Protein AF-A0A967YDY3-F1 (afdb_monomer)

pLDDT: mean 76.05, std 18.24, range [41.62, 96.94]

Foldseek 3Di:
DDPPPVQPQWDWDQDPPHRDIDIDGDPRPDDDDPVPVVCVPPPPPDPPVPPPPAQAEDEQEQDDDPDPDPVCNVVSVVVQQVVQVVQVPDPSYHYHGHVNRVVD

Radius of gyration: 19.01 Å; Cα contacts (8 Å, |Δi|>4): 90; chains: 1; bounding box: 50×38×39 Å

Secondary structure (DSSP, 8-state):
---TTTT-SEEEE--TT----EEEE----S--SSTTTTTTTT--S------TTSPPEEE-PPP---SS-THHHHHHHHHHHHHHHHHHTSTT-EEE-HHHHTT-

Nearest PDB structures (foldseek):
  9iuz-assembly1_C  TM=3.314E-01  e=9.073E+00  Arabidopsis thaliana

Solvent-accessible surface area (backbone atoms only — not comparable to full-atom values): 6847 Å² total; per-residue (Å²): 142,83,74,80,67,77,79,42,59,60,44,79,44,71,51,87,99,42,95,63,72,44,80,41,80,43,86,72,92,70,78,95,81,70,58,76,79,62,40,73,81,77,65,78,78,69,86,63,77,68,60,88,86,57,68,52,72,47,73,41,60,72,65,77,69,90,60,97,50,74,78,46,47,61,52,39,51,49,49,35,50,53,50,38,54,60,51,53,68,41,84,75,45,44,67,45,45,23,75,76,44,71,81,113

Structure (mmCIF, N/CA/C/O backbone):
data_AF-A0A967YDY3-F1
#
_entry.id   AF-A0A967YDY3-F1
#
loop_
_atom_site.group_PDB
_atom_site.id
_atom_site.type_symbol
_atom_site.label_atom_id
_atom_site.label_alt_id
_atom_site.label_comp_id
_atom_site.label_asym_id
_atom_site.label_entity_id
_atom_site.label_seq_id
_atom_site.pdbx_PDB_ins_code
_atom_site.Cartn_x
_atom_site.Cartn_y
_atom_site.Cartn_z
_atom_site.occupancy
_atom_site.B_iso_or_equiv
_atom_site.auth_seq_id
_atom_site.auth_comp_id
_atom_site.auth_asym_id
_atom_site.auth_atom_id
_atom_site.pdbx_PDB_model_num
ATOM 1 N N . HIS A 1 1 ? -20.100 12.268 -22.065 1.00 41.81 1 HIS A N 1
ATOM 2 C CA . HIS A 1 1 ? -21.177 11.288 -21.813 1.00 41.81 1 HIS A CA 1
ATOM 3 C C . HIS A 1 1 ? -20.570 10.008 -21.251 1.00 41.81 1 HIS A C 1
ATOM 5 O O . HIS A 1 1 ? -19.809 9.368 -21.960 1.00 41.81 1 HIS A O 1
ATOM 11 N N . GLY A 1 2 ? -20.843 9.658 -19.990 1.00 50.16 2 GLY A N 1
ATOM 12 C CA . GLY A 1 2 ? -20.369 8.415 -19.368 1.00 50.16 2 GLY A CA 1
ATOM 13 C C . GLY A 1 2 ? -21.533 7.706 -18.688 1.00 50.16 2 GLY A C 1
ATOM 14 O O . GLY A 1 2 ? -21.950 8.109 -17.611 1.00 50.16 2 GLY A O 1
ATOM 15 N N . THR A 1 3 ? -22.111 6.708 -19.352 1.00 56.03 3 THR A N 1
ATOM 16 C CA . THR A 1 3 ? -23.214 5.882 -18.826 1.00 56.03 3 THR A CA 1
ATOM 17 C C . THR A 1 3 ? -22.730 4.556 -18.233 1.00 56.03 3 THR A C 1
ATOM 19 O O . THR A 1 3 ? -23.536 3.811 -17.677 1.00 56.03 3 THR A O 1
ATOM 22 N N . LYS A 1 4 ? -21.425 4.258 -18.330 1.00 66.38 4 LYS A N 1
ATOM 23 C CA . LYS A 1 4 ? -20.810 3.081 -17.702 1.00 66.38 4 LYS A CA 1
ATOM 24 C C . LYS A 1 4 ? -20.913 3.212 -16.180 1.00 66.38 4 LYS A C 1
ATOM 26 O O . LYS A 1 4 ? -20.640 4.280 -15.643 1.00 66.38 4 LYS A O 1
ATOM 31 N N . GLY A 1 5 ? -21.353 2.150 -15.516 1.00 71.81 5 GLY A N 1
ATOM 32 C CA . GLY A 1 5 ? -21.524 2.112 -14.064 1.00 71.81 5 GLY A CA 1
ATOM 33 C C . GLY A 1 5 ? -22.882 2.580 -13.533 1.00 71.81 5 GLY A C 1
ATOM 34 O O . GLY A 1 5 ? -23.135 2.487 -12.338 1.00 71.81 5 GLY A O 1
ATOM 35 N N . ARG A 1 6 ? -23.801 3.057 -14.392 1.00 76.88 6 ARG A N 1
ATOM 36 C CA . ARG A 1 6 ? -25.121 3.560 -13.951 1.00 76.88 6 ARG A CA 1
ATOM 37 C C . ARG A 1 6 ? -25.971 2.506 -13.226 1.00 76.88 6 ARG A C 1
ATOM 39 O O . ARG A 1 6 ? -26.783 2.873 -12.379 1.00 76.88 6 ARG A O 1
ATOM 46 N N . ASN A 1 7 ? -25.802 1.238 -13.591 1.00 79.19 7 ASN A N 1
ATOM 47 C CA . ASN A 1 7 ? -26.545 0.108 -13.034 1.00 79.19 7 ASN A CA 1
ATOM 48 C C . ASN A 1 7 ? -25.651 -0.814 -12.194 1.00 79.19 7 ASN A C 1
ATOM 50 O O . ASN A 1 7 ? -26.065 -1.932 -11.886 1.00 79.19 7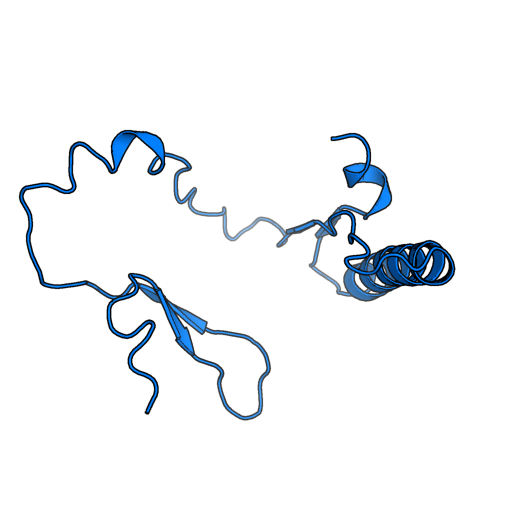 ASN A O 1
ATOM 54 N N . ASP A 1 8 ? -24.432 -0.379 -11.861 1.00 82.25 8 ASP A N 1
ATOM 55 C CA . ASP A 1 8 ? -23.559 -1.181 -11.017 1.00 82.25 8 ASP A CA 1
ATOM 56 C C . ASP A 1 8 ? -24.195 -1.303 -9.627 1.00 82.25 8 ASP A C 1
ATOM 58 O O . ASP A 1 8 ? -24.769 -0.341 -9.114 1.00 82.25 8 ASP A O 1
ATOM 62 N N . PRO A 1 9 ? -24.095 -2.472 -8.978 1.00 81.75 9 PRO A N 1
ATOM 63 C CA . PRO A 1 9 ? -24.717 -2.702 -7.676 1.00 81.75 9 PRO A CA 1
ATOM 64 C C . PRO A 1 9 ? -24.088 -1.863 -6.550 1.00 81.75 9 PRO A C 1
ATOM 66 O O . PRO A 1 9 ? -24.585 -1.878 -5.422 1.00 81.75 9 PRO A O 1
ATOM 69 N N . ILE A 1 10 ? -22.994 -1.149 -6.830 1.00 83.00 10 ILE A N 1
ATOM 70 C CA . ILE A 1 10 ? -22.247 -0.318 -5.890 1.00 83.00 10 ILE A CA 1
ATOM 71 C C . ILE A 1 10 ? -22.037 1.069 -6.498 1.00 83.00 10 ILE A C 1
ATOM 73 O O . ILE A 1 10 ? -21.445 1.214 -7.564 1.00 83.00 10 ILE A O 1
ATOM 77 N N . ARG A 1 11 ? -22.463 2.101 -5.768 1.00 85.69 11 ARG A N 1
ATOM 78 C CA . ARG A 1 11 ? -22.238 3.509 -6.087 1.00 85.69 11 ARG A CA 1
ATOM 79 C C . ARG A 1 11 ? -21.141 4.074 -5.193 1.00 85.69 11 ARG A C 1
ATOM 81 O O . ARG A 1 11 ? -21.247 4.008 -3.970 1.00 85.69 11 ARG A O 1
ATOM 88 N N . ILE A 1 12 ? -20.118 4.650 -5.816 1.00 87.44 12 ILE A N 1
ATOM 89 C CA . ILE A 1 12 ? -18.987 5.286 -5.136 1.00 87.44 12 ILE A CA 1
ATOM 90 C C . ILE A 1 12 ? -19.174 6.803 -5.209 1.00 87.44 12 ILE A C 1
ATOM 92 O O . ILE A 1 12 ? -19.278 7.371 -6.296 1.00 87.44 12 ILE A O 1
ATOM 96 N N . GLU A 1 13 ? -19.237 7.465 -4.059 1.00 85.56 13 GLU A N 1
ATOM 97 C CA . GLU A 1 13 ? -19.309 8.922 -3.942 1.00 85.56 13 GLU A CA 1
ATOM 98 C C . GLU A 1 13 ? -18.014 9.449 -3.315 1.00 85.56 13 GLU A C 1
ATOM 100 O O . GLU A 1 13 ? -17.570 8.941 -2.290 1.00 85.56 13 GLU A O 1
ATOM 105 N N . ILE A 1 14 ? -17.412 10.475 -3.921 1.00 87.00 14 ILE A N 1
ATOM 106 C CA . ILE A 1 14 ? -16.211 11.144 -3.402 1.00 87.00 14 ILE A CA 1
ATOM 107 C C . ILE A 1 14 ? -16.632 12.540 -2.913 1.00 87.00 14 ILE A C 1
ATOM 109 O O . ILE A 1 14 ? -16.909 13.410 -3.748 1.00 87.00 14 ILE A O 1
ATOM 113 N N . PRO A 1 15 ? -16.751 12.773 -1.591 1.00 81.81 15 PRO A N 1
ATOM 114 C CA . PRO A 1 15 ? -17.109 14.078 -1.048 1.00 81.81 15 PRO A CA 1
ATOM 115 C C . PRO A 1 15 ? -16.043 15.128 -1.376 1.00 81.81 15 PRO A C 1
ATOM 117 O O . PRO A 1 15 ? -14.844 14.891 -1.264 1.00 81.81 15 PRO A O 1
ATOM 120 N N . LYS A 1 16 ? -16.460 16.332 -1.766 1.00 74.00 16 LYS A N 1
ATOM 121 C CA . LYS A 1 16 ? -15.502 17.414 -2.030 1.00 74.00 16 LYS A CA 1
ATOM 122 C C . LYS A 1 16 ? -14.791 17.807 -0.732 1.00 74.00 16 LYS A C 1
ATOM 124 O O . LYS A 1 16 ? -15.440 17.980 0.292 1.00 74.00 16 LYS A O 1
ATOM 129 N N . GLY A 1 17 ? -13.469 17.962 -0.789 1.00 76.31 17 GLY A N 1
ATOM 130 C CA . GLY A 1 17 ? -12.643 18.294 0.378 1.00 76.31 17 GLY A CA 1
ATOM 131 C C . GLY A 1 17 ? -12.256 17.095 1.253 1.00 76.31 17 GLY A C 1
ATOM 132 O O . GLY A 1 17 ? -11.536 17.273 2.230 1.00 76.31 17 GLY A O 1
ATOM 133 N N . THR A 1 18 ? -12.681 15.873 0.914 1.00 67.19 18 THR A N 1
ATOM 134 C CA . THR A 1 18 ? -12.273 14.647 1.614 1.00 67.19 18 THR A CA 1
ATOM 135 C C . THR A 1 18 ? -12.034 13.531 0.600 1.00 67.19 18 THR A C 1
ATOM 137 O O . THR A 1 18 ? -12.925 13.171 -0.156 1.00 67.19 18 THR A O 1
ATOM 140 N N . TYR A 1 19 ? -10.843 12.934 0.588 1.00 78.44 19 TYR A N 1
ATOM 141 C CA . TYR A 1 19 ? -10.513 11.832 -0.331 1.00 78.44 19 TYR A CA 1
ATOM 142 C C . TYR A 1 19 ? -10.982 10.453 0.164 1.00 78.44 19 TYR A C 1
ATOM 144 O O . TYR A 1 19 ? -10.510 9.428 -0.315 1.00 78.44 19 TYR A O 1
ATOM 152 N N . ILE A 1 20 ? -11.906 10.408 1.125 1.00 85.06 20 ILE A N 1
ATOM 153 C CA . ILE A 1 20 ? -12.448 9.158 1.664 1.00 85.06 20 ILE A CA 1
ATOM 154 C C . ILE A 1 20 ? -13.694 8.786 0.842 1.00 85.06 20 ILE A C 1
ATOM 156 O O . ILE A 1 20 ? -14.699 9.497 0.929 1.00 85.06 20 ILE A O 1
ATOM 160 N N . PRO A 1 21 ? -13.659 7.710 0.035 1.00 80.88 21 PRO A N 1
ATOM 161 C CA . PRO A 1 21 ? -14.800 7.295 -0.774 1.00 80.88 21 PRO A CA 1
ATOM 162 C C . PRO A 1 21 ? -15.922 6.703 0.090 1.00 80.88 21 PRO A C 1
ATOM 164 O O . PRO A 1 21 ? -15.681 5.924 1.012 1.00 80.88 21 PRO A O 1
ATOM 167 N N . VAL A 1 22 ? -17.167 7.038 -0.248 1.00 87.81 22 VAL A N 1
ATOM 168 C CA . VAL A 1 22 ? -18.381 6.498 0.375 1.00 87.81 22 VAL A CA 1
ATOM 169 C C . VAL A 1 22 ? -19.025 5.497 -0.580 1.00 87.81 22 VAL A C 1
ATOM 171 O O . VAL A 1 22 ? -19.357 5.840 -1.714 1.00 87.81 22 VAL A O 1
ATOM 174 N N . PHE A 1 23 ? -19.232 4.266 -0.114 1.00 88.75 23 PHE A N 1
ATOM 175 C CA . PHE A 1 23 ? -19.819 3.183 -0.905 1.00 88.75 23 PHE A CA 1
ATOM 176 C C . PHE A 1 23 ? -21.278 2.952 -0.503 1.00 88.75 23 PHE A C 1
ATOM 178 O O . PHE A 1 23 ? -21.576 2.710 0.666 1.00 88.75 23 PHE A O 1
ATOM 185 N N . LYS A 1 24 ? -22.194 3.003 -1.473 1.00 86.00 24 LYS A N 1
ATOM 186 C CA . LYS A 1 24 ? -23.627 2.732 -1.285 1.00 86.00 24 LYS A CA 1
ATOM 187 C C . LYS A 1 24 ? -24.055 1.561 -2.165 1.00 86.00 24 LYS A C 1
ATOM 189 O O . LYS A 1 24 ? -23.722 1.533 -3.345 1.00 86.00 24 LYS A O 1
ATOM 194 N N . LYS A 1 25 ? -24.818 0.611 -1.618 1.00 84.06 25 LYS A N 1
ATOM 195 C CA . LYS A 1 25 ? -25.450 -0.453 -2.412 1.00 84.06 25 LYS A CA 1
ATOM 196 C C . LYS A 1 25 ? -26.597 0.150 -3.226 1.00 84.06 25 LYS A C 1
ATOM 198 O O . LYS A 1 25 ? -27.453 0.827 -2.663 1.00 84.06 25 LYS A O 1
ATOM 203 N N . GLN A 1 26 ? -26.602 -0.075 -4.533 1.00 76.75 26 GLN A N 1
ATOM 204 C CA . GLN A 1 26 ? -27.665 0.356 -5.431 1.00 76.75 26 GLN A CA 1
ATOM 205 C C . GLN A 1 26 ? -28.643 -0.813 -5.601 1.00 76.75 26 GLN A C 1
ATOM 207 O O . GLN A 1 26 ? -28.279 -1.860 -6.131 1.00 76.75 26 GLN A O 1
ATOM 212 N N . GLU A 1 27 ? -29.872 -0.676 -5.098 1.00 64.12 27 GLU A N 1
ATOM 213 C CA . GLU A 1 27 ? -30.934 -1.651 -5.365 1.00 64.12 27 GLU A CA 1
ATOM 214 C C . GLU A 1 27 ? -31.359 -1.527 -6.830 1.00 64.12 27 GLU A C 1
ATOM 216 O O . GLU A 1 27 ? -32.131 -0.650 -7.219 1.00 64.12 27 GLU A O 1
ATOM 221 N N . THR A 1 28 ? -30.789 -2.387 -7.672 1.00 57.53 28 THR A N 1
ATOM 222 C CA . THR A 1 28 ? -31.154 -2.490 -9.082 1.00 57.53 28 THR A CA 1
ATOM 223 C C . THR A 1 28 ? -32.537 -3.128 -9.186 1.00 57.53 28 THR A C 1
ATOM 225 O O . THR A 1 28 ? -32.686 -4.345 -9.121 1.00 57.53 28 THR A O 1
ATOM 228 N N . ALA A 1 29 ? -33.567 -2.297 -9.342 1.00 54.31 29 ALA A N 1
ATOM 229 C CA . ALA A 1 29 ? -34.933 -2.727 -9.616 1.00 54.31 29 ALA A CA 1
ATOM 230 C C . ALA A 1 29 ? -35.070 -3.222 -11.071 1.00 54.31 29 ALA A C 1
ATOM 232 O O . ALA A 1 29 ? -35.696 -2.562 -11.894 1.00 54.31 29 ALA A O 1
ATOM 233 N N . ALA A 1 30 ? -34.452 -4.353 -11.422 1.00 50.78 30 ALA A N 1
ATOM 234 C CA . ALA A 1 30 ? -34.756 -5.053 -12.670 1.00 50.78 30 ALA A CA 1
ATOM 235 C C . ALA A 1 30 ? -34.384 -6.544 -12.616 1.00 50.78 30 ALA A C 1
ATOM 237 O O . ALA A 1 30 ? -33.246 -6.904 -12.332 1.00 50.78 30 ALA A O 1
ATOM 238 N N . SER A 1 31 ? -35.380 -7.367 -12.964 1.00 48.19 31 SER A N 1
ATOM 239 C CA . SER A 1 31 ? -35.350 -8.797 -13.317 1.00 48.19 31 SER A CA 1
ATOM 240 C C . SER A 1 31 ? -34.920 -9.791 -12.232 1.00 48.19 31 SER A C 1
ATOM 242 O O . SER A 1 31 ? -33.777 -10.236 -12.165 1.00 48.19 31 SER A O 1
ATOM 244 N N . GLY A 1 32 ? -35.896 -10.200 -11.421 1.00 51.25 32 GLY A N 1
ATOM 245 C CA . GLY A 1 32 ? -35.750 -11.169 -10.339 1.00 51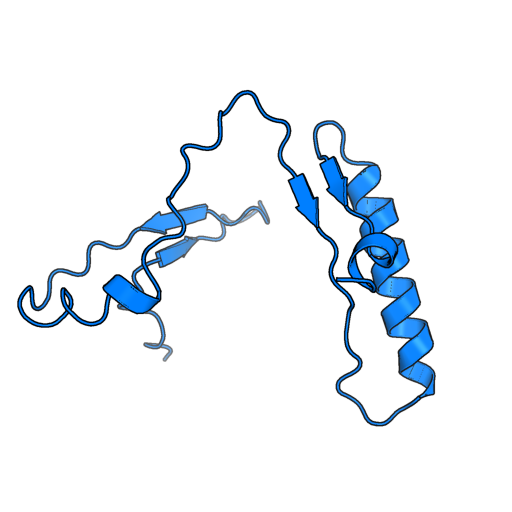.25 32 GLY A CA 1
ATOM 246 C C . GLY A 1 32 ? -36.056 -12.625 -10.697 1.00 51.25 32 GLY A C 1
ATOM 247 O O . GLY A 1 32 ? -36.812 -13.231 -9.953 1.00 51.25 32 GLY A O 1
ATOM 248 N N . LEU A 1 33 ? -35.514 -13.209 -11.775 1.00 50.91 33 LEU A N 1
ATOM 249 C CA . LEU A 1 33 ? -35.760 -14.644 -12.049 1.00 50.91 33 LEU A CA 1
ATOM 250 C C . LEU A 1 33 ? -34.571 -15.465 -12.590 1.00 50.91 33 LEU A C 1
ATOM 252 O O . LEU A 1 33 ? -34.655 -16.686 -12.581 1.00 50.91 33 LEU A O 1
ATOM 256 N N . GLU A 1 34 ? -33.443 -14.863 -12.990 1.00 48.22 34 GLU A N 1
ATOM 257 C CA . GLU A 1 34 ? -32.313 -15.629 -13.572 1.00 48.22 34 GLU A CA 1
ATOM 258 C C . GLU A 1 34 ? -30.980 -15.502 -12.806 1.00 48.22 34 GLU A C 1
ATOM 260 O O . GLU A 1 34 ? -30.043 -16.264 -13.045 1.00 48.22 34 GLU A O 1
ATOM 265 N N . ALA A 1 35 ? -30.887 -14.598 -11.825 1.00 46.31 35 ALA A N 1
ATOM 266 C CA . ALA A 1 35 ? -29.653 -14.353 -11.068 1.00 46.31 35 ALA A CA 1
ATOM 267 C C . ALA A 1 35 ? -29.364 -15.394 -9.967 1.00 46.31 35 ALA A C 1
ATOM 269 O O . ALA A 1 35 ? -28.237 -15.475 -9.479 1.00 46.31 35 ALA A O 1
ATOM 270 N N . GLU A 1 36 ? -30.348 -16.208 -9.576 1.00 47.62 36 GLU A N 1
ATOM 271 C CA . GLU A 1 36 ? -30.211 -17.118 -8.430 1.00 47.62 36 GLU A CA 1
ATOM 272 C C . GLU A 1 36 ? -29.217 -18.264 -8.695 1.00 47.62 36 GLU A C 1
ATOM 274 O O . GLU A 1 36 ? -28.534 -18.721 -7.782 1.00 47.62 36 GLU A O 1
ATOM 279 N N . LYS A 1 37 ? -29.059 -18.685 -9.958 1.00 43.50 37 LYS A N 1
ATOM 280 C CA . LYS A 1 37 ? -28.202 -19.828 -10.325 1.00 43.50 37 LYS A CA 1
ATOM 281 C C . LYS A 1 37 ? -26.752 -19.450 -10.652 1.00 43.50 37 LYS A C 1
ATOM 283 O O . LYS A 1 37 ? -25.874 -20.304 -10.601 1.00 43.50 37 LYS A O 1
ATOM 288 N N . ALA A 1 38 ? -26.497 -18.182 -10.980 1.00 45.59 38 ALA A N 1
ATOM 289 C CA . ALA A 1 38 ? -25.152 -17.666 -11.254 1.00 45.59 38 ALA A CA 1
ATOM 290 C C . ALA A 1 38 ? -24.510 -17.010 -10.018 1.00 45.59 38 ALA A C 1
ATOM 292 O O . ALA A 1 38 ? -23.287 -16.962 -9.905 1.00 45.59 38 ALA A O 1
ATOM 293 N N . ALA A 1 39 ? -25.315 -16.548 -9.054 1.00 47.28 39 ALA A N 1
ATOM 294 C CA . ALA A 1 39 ? -24.817 -15.958 -7.814 1.00 47.28 39 ALA A CA 1
ATOM 295 C C . ALA A 1 39 ? -24.174 -16.981 -6.858 1.00 47.28 39 ALA A C 1
ATOM 297 O O . ALA A 1 39 ? -23.421 -16.587 -5.970 1.00 47.28 39 ALA A O 1
ATOM 298 N N . SER A 1 40 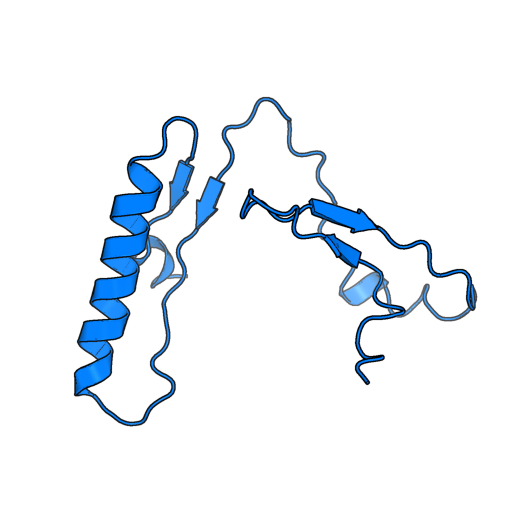? -24.399 -18.287 -7.038 1.00 51.56 40 SER A N 1
ATOM 299 C CA . SER A 1 40 ? -23.850 -19.317 -6.148 1.00 51.56 40 SER A CA 1
ATOM 300 C C . SER A 1 40 ? -22.378 -19.674 -6.403 1.00 51.56 40 SER A C 1
ATOM 302 O O . SER A 1 40 ? -21.811 -20.419 -5.609 1.00 51.56 40 SER A O 1
ATOM 304 N N . SER A 1 41 ? -21.732 -19.167 -7.464 1.00 50.91 41 SER A N 1
ATOM 305 C CA . SER A 1 41 ? -20.306 -19.449 -7.735 1.00 50.91 41 SER A CA 1
ATOM 306 C C . SER A 1 41 ? -19.346 -18.299 -7.406 1.00 50.91 41 SER A C 1
ATOM 308 O O . SER A 1 41 ? -18.144 -18.530 -7.319 1.00 50.91 41 SER A O 1
ATOM 310 N N . PHE A 1 42 ? -19.850 -17.088 -7.143 1.00 47.00 42 PHE A N 1
ATOM 311 C CA . PHE A 1 42 ? -19.039 -15.951 -6.669 1.00 47.00 42 PHE A CA 1
ATOM 312 C C . PHE A 1 42 ? -19.647 -15.207 -5.463 1.00 47.00 42 PHE A C 1
ATOM 314 O O . PHE A 1 42 ? -18.996 -14.349 -4.868 1.00 47.00 42 PHE A O 1
ATOM 321 N N . GLY A 1 43 ? -20.873 -15.546 -5.056 1.00 46.19 43 GLY A N 1
ATOM 322 C CA . GLY A 1 43 ? -21.597 -14.944 -3.937 1.00 46.19 43 GLY A CA 1
ATOM 323 C C . GLY A 1 43 ? -21.551 -15.793 -2.672 1.00 46.19 43 GLY A C 1
ATOM 324 O O . GLY A 1 43 ? -22.589 -16.217 -2.184 1.00 46.19 43 GLY A O 1
ATOM 325 N N . ALA A 1 44 ? -20.359 -16.045 -2.128 1.00 41.62 44 ALA A N 1
ATOM 326 C CA . ALA A 1 44 ? -20.222 -16.593 -0.775 1.00 41.62 44 ALA A CA 1
ATOM 327 C C . ALA A 1 44 ? -18.842 -16.325 -0.150 1.00 41.62 44 ALA A C 1
ATOM 329 O O . ALA A 1 44 ? -18.253 -17.191 0.488 1.00 41.62 44 ALA A O 1
ATOM 330 N N . ARG A 1 45 ? -18.324 -15.099 -0.242 1.00 43.00 45 ARG A N 1
ATOM 331 C CA . ARG A 1 45 ? -17.624 -14.558 0.928 1.00 43.00 45 ARG A CA 1
ATOM 332 C C . ARG A 1 45 ? -18.554 -13.542 1.534 1.00 43.00 45 ARG A C 1
ATOM 334 O O . ARG A 1 45 ? -18.580 -12.383 1.142 1.00 43.00 45 ARG A O 1
ATOM 341 N N . SER A 1 46 ? -19.409 -14.092 2.397 1.00 48.53 46 SER A N 1
ATOM 342 C CA . SER A 1 46 ? -20.047 -13.424 3.518 1.00 48.53 46 SER A CA 1
ATOM 343 C C . SER A 1 46 ? -19.533 -11.998 3.665 1.00 48.53 46 SER A C 1
ATOM 345 O O . SER A 1 46 ? -18.359 -11.801 3.985 1.00 48.53 46 SER A O 1
ATOM 347 N N . ALA A 1 47 ? -20.427 -11.022 3.519 1.00 50.28 47 ALA A N 1
ATOM 348 C CA . ALA A 1 47 ? -20.34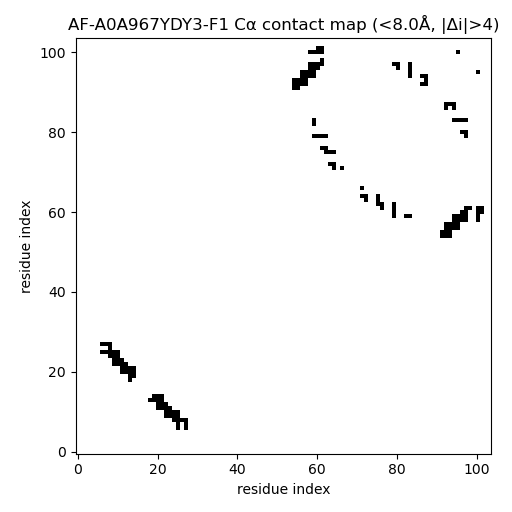9 -9.815 4.319 1.00 50.28 47 ALA A CA 1
ATOM 349 C C . ALA A 1 47 ? -20.350 -10.270 5.787 1.00 50.28 47 ALA A C 1
ATOM 351 O O . ALA A 1 47 ? -21.377 -10.279 6.463 1.00 50.28 47 ALA A O 1
ATOM 352 N N . GLN A 1 48 ? -19.198 -10.765 6.256 1.00 45.94 48 GLN A N 1
ATOM 353 C CA . GLN A 1 48 ? -18.907 -10.893 7.662 1.00 45.94 48 GLN A CA 1
ATOM 354 C C . GLN A 1 48 ? -19.128 -9.476 8.136 1.00 45.94 48 GLN A C 1
ATOM 356 O O . GLN A 1 48 ? -18.435 -8.570 7.676 1.00 45.94 48 GLN A O 1
ATOM 361 N N . LYS A 1 49 ? -20.154 -9.281 8.968 1.00 50.16 49 LYS A N 1
ATOM 362 C CA . LYS A 1 49 ? -20.211 -8.137 9.864 1.00 50.16 49 LYS A CA 1
ATOM 363 C C . LYS A 1 49 ? -18.806 -8.044 10.437 1.00 50.16 49 LYS A C 1
ATOM 365 O O . LYS A 1 49 ? -18.426 -8.898 11.240 1.00 50.16 49 LYS A O 1
ATOM 370 N N . SER A 1 50 ? -17.996 -7.132 9.903 1.00 51.75 50 SER A N 1
ATOM 371 C CA . SER A 1 50 ? -16.704 -6.853 10.480 1.00 51.75 50 SER A CA 1
ATOM 372 C C . SER A 1 50 ? -17.070 -6.414 11.875 1.00 51.75 50 SER A C 1
ATOM 374 O O . SER A 1 50 ? -17.876 -5.505 12.071 1.00 51.75 50 SER A O 1
ATOM 376 N N . ASP A 1 51 ? -16.621 -7.203 12.833 1.00 53.53 51 ASP A N 1
ATOM 377 C CA . ASP A 1 51 ? -16.708 -6.862 14.230 1.00 53.53 51 ASP A CA 1
ATOM 378 C C . ASP A 1 51 ? -16.151 -5.437 14.321 1.00 53.53 51 ASP A C 1
ATOM 380 O O . ASP A 1 51 ? -14.963 -5.231 14.076 1.00 53.53 51 ASP A O 1
ATOM 384 N N . LEU A 1 52 ? -17.018 -4.433 14.513 1.00 55.38 52 LEU A N 1
ATOM 385 C CA . LEU A 1 52 ? -16.650 -3.007 14.459 1.00 55.38 52 LEU A CA 1
ATOM 386 C C . LEU A 1 52 ? -15.659 -2.641 15.583 1.00 55.38 52 LEU A C 1
ATOM 388 O O . LEU A 1 52 ? -15.214 -1.503 15.685 1.00 55.38 52 LEU A O 1
ATOM 392 N N . THR A 1 53 ? -15.321 -3.625 16.418 1.00 59.47 53 THR A N 1
ATOM 393 C CA . THR A 1 53 ? -14.292 -3.617 17.453 1.00 59.47 53 THR A CA 1
ATOM 394 C C . THR A 1 53 ? -12.894 -3.983 16.929 1.00 59.47 53 THR A C 1
ATOM 396 O O . THR A 1 53 ? -11.904 -3.726 17.613 1.00 59.47 53 THR A O 1
ATOM 399 N N . LYS A 1 54 ? -12.769 -4.566 15.726 1.00 71.75 54 LYS A N 1
ATOM 400 C CA . LYS A 1 54 ? -11.475 -4.925 15.131 1.00 71.75 54 LYS A CA 1
ATOM 401 C C . LYS A 1 54 ? -10.840 -3.724 14.448 1.00 71.75 54 LYS A C 1
ATOM 403 O O . LYS A 1 54 ? -11.468 -3.029 13.652 1.00 71.75 54 LYS A O 1
ATOM 408 N N . ARG A 1 55 ? -9.550 -3.531 14.736 1.00 83.12 55 ARG A N 1
ATOM 409 C CA . ARG A 1 55 ? -8.695 -2.546 14.069 1.00 83.12 55 ARG A CA 1
ATOM 410 C C . ARG A 1 55 ? -8.789 -2.759 12.546 1.00 83.12 55 ARG A C 1
ATOM 412 O O . ARG A 1 55 ? -8.561 -3.893 12.115 1.00 83.12 55 ARG A O 1
ATOM 419 N N . PRO A 1 56 ? -9.128 -1.735 11.736 1.00 90.12 56 PRO A N 1
ATOM 420 C CA . PRO A 1 56 ? -9.149 -1.875 10.284 1.00 90.12 56 PRO A CA 1
ATOM 421 C C . PRO A 1 56 ? -7.783 -2.356 9.794 1.00 90.12 56 PRO A C 1
ATOM 423 O O . PRO A 1 56 ? -6.751 -1.934 10.324 1.00 90.12 56 PRO A O 1
ATOM 426 N N . SER A 1 57 ? -7.777 -3.252 8.809 1.00 92.38 57 SER A N 1
ATOM 427 C CA . SER A 1 57 ? -6.555 -3.833 8.258 1.00 92.38 57 SER A CA 1
ATOM 428 C C . SER A 1 57 ? -6.459 -3.635 6.750 1.00 92.38 57 SER A C 1
ATOM 430 O O . SER A 1 57 ? -7.454 -3.723 6.032 1.00 92.38 57 SER A O 1
ATOM 432 N N . VAL A 1 58 ? -5.245 -3.367 6.273 1.00 93.62 58 VAL A N 1
ATOM 433 C CA . VAL A 1 58 ? -4.911 -3.201 4.856 1.00 93.62 58 VAL A CA 1
ATOM 434 C C . VAL A 1 58 ? -3.705 -4.071 4.534 1.00 93.62 58 VAL A C 1
ATOM 436 O O . VAL A 1 58 ? -2.724 -4.098 5.273 1.00 93.62 58 VAL A O 1
ATOM 439 N N . ALA A 1 59 ? -3.782 -4.789 3.421 1.00 94.56 59 ALA A N 1
ATOM 440 C CA . ALA A 1 59 ? -2.662 -5.523 2.861 1.00 94.56 59 ALA A CA 1
ATOM 441 C C . ALA A 1 59 ? -2.087 -4.751 1.677 1.00 94.56 59 ALA A C 1
ATOM 443 O O . ALA A 1 59 ? -2.833 -4.381 0.770 1.00 94.56 59 ALA A O 1
ATOM 444 N N . VAL A 1 60 ? -0.772 -4.541 1.674 1.00 93.69 60 VAL A N 1
ATOM 445 C CA . VAL A 1 60 ? -0.068 -4.026 0.498 1.00 93.69 60 VAL A CA 1
ATOM 446 C C . VAL A 1 60 ? 0.332 -5.225 -0.351 1.00 93.69 60 VAL A C 1
ATOM 448 O O . VAL A 1 60 ? 1.097 -6.076 0.089 1.00 93.69 60 VAL A O 1
ATOM 451 N N . MET A 1 61 ? -0.237 -5.331 -1.548 1.00 93.38 61 MET A N 1
ATOM 452 C CA . MET A 1 61 ? 0.068 -6.414 -2.484 1.00 93.38 61 MET A CA 1
ATOM 453 C C . MET A 1 61 ? 1.351 -6.129 -3.274 1.00 93.38 61 MET A C 1
ATOM 455 O O . MET A 1 61 ? 1.746 -4.963 -3.402 1.00 93.38 61 MET A O 1
ATOM 459 N N . PRO A 1 62 ? 1.987 -7.172 -3.835 1.00 89.75 62 PRO A N 1
ATOM 460 C CA . PRO A 1 62 ? 2.986 -7.026 -4.880 1.00 89.75 62 PRO A CA 1
ATOM 461 C C . PRO A 1 62 ? 2.499 -6.104 -5.994 1.00 89.75 62 PRO A C 1
ATOM 463 O O . PRO A 1 62 ? 1.459 -6.344 -6.607 1.00 89.75 62 PRO A O 1
ATOM 466 N N . LEU A 1 63 ? 3.241 -5.026 -6.229 1.00 89.62 63 LEU A N 1
ATOM 467 C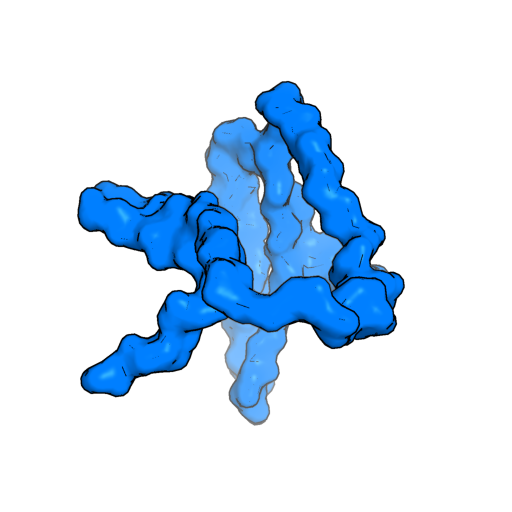 CA . LEU A 1 63 ? 3.018 -4.172 -7.381 1.00 89.62 63 LEU A CA 1
ATOM 468 C C . LEU A 1 63 ? 3.740 -4.794 -8.572 1.00 89.62 63 LEU A C 1
ATOM 470 O O . LEU A 1 63 ? 4.839 -5.327 -8.431 1.00 89.62 63 LEU A O 1
ATOM 474 N N . ILE A 1 64 ? 3.096 -4.745 -9.732 1.00 89.19 64 ILE A N 1
ATOM 475 C CA . ILE A 1 64 ? 3.591 -5.378 -10.950 1.00 89.19 64 ILE A CA 1
ATOM 476 C C . ILE A 1 64 ? 3.964 -4.269 -11.922 1.00 89.19 64 ILE A C 1
ATOM 478 O O . ILE A 1 64 ? 3.156 -3.376 -12.192 1.00 89.19 64 ILE A O 1
ATOM 482 N N . ASN A 1 65 ? 5.181 -4.337 -12.447 1.00 90.56 65 ASN A N 1
ATOM 483 C CA . ASN A 1 65 ? 5.590 -3.515 -13.568 1.00 90.56 65 ASN A CA 1
ATOM 484 C C . ASN A 1 65 ? 4.854 -3.988 -14.829 1.00 90.56 65 ASN A C 1
ATOM 486 O O . ASN A 1 65 ? 4.960 -5.145 -15.229 1.00 90.56 65 ASN A O 1
ATOM 490 N N . LEU A 1 66 ? 4.057 -3.106 -15.430 1.00 91.12 66 LEU A N 1
ATOM 491 C CA . LEU A 1 66 ? 3.330 -3.403 -16.670 1.00 91.12 66 LEU A CA 1
ATOM 492 C C . LEU A 1 66 ? 4.135 -3.024 -17.920 1.00 91.12 66 LEU A C 1
ATOM 494 O O . LEU A 1 66 ? 3.684 -3.266 -19.041 1.00 91.12 66 LEU A O 1
ATOM 498 N N . ASN A 1 67 ? 5.308 -2.422 -17.730 1.00 87.88 67 ASN A N 1
ATOM 499 C CA . ASN A 1 67 ? 6.226 -2.053 -18.787 1.00 87.88 67 ASN A CA 1
ATOM 500 C C . ASN A 1 67 ? 7.313 -3.127 -18.907 1.00 87.88 67 ASN A C 1
ATOM 502 O O . ASN A 1 67 ? 7.683 -3.769 -17.933 1.00 87.88 67 ASN A O 1
ATOM 506 N N . ASN A 1 68 ? 7.876 -3.279 -20.104 1.00 82.25 68 ASN A N 1
ATOM 507 C CA . ASN A 1 68 ? 8.986 -4.205 -20.363 1.00 82.25 68 ASN A CA 1
ATOM 508 C C . ASN A 1 68 ? 10.360 -3.603 -19.998 1.00 82.25 68 ASN A C 1
ATOM 510 O O . ASN A 1 68 ? 11.369 -3.936 -20.615 1.00 82.25 68 ASN A O 1
ATOM 514 N N . ASP A 1 69 ? 10.374 -2.660 -19.060 1.00 91.69 69 ASP A N 1
ATOM 515 C CA . ASP A 1 69 ? 11.562 -1.922 -18.646 1.00 91.69 69 ASP A CA 1
ATOM 516 C C . ASP A 1 69 ? 11.997 -2.398 -17.259 1.00 91.69 69 ASP A C 1
ATOM 518 O O . ASP A 1 69 ? 11.332 -2.096 -16.267 1.00 91.69 69 ASP A O 1
ATOM 522 N N . GLU A 1 70 ? 13.095 -3.151 -17.206 1.00 87.38 70 GLU A N 1
ATOM 523 C CA . GLU A 1 70 ? 13.641 -3.744 -15.978 1.00 87.38 70 GLU A CA 1
ATOM 524 C C . GLU A 1 70 ? 14.094 -2.681 -14.961 1.00 87.38 70 GLU A C 1
ATOM 526 O O . GLU A 1 70 ? 14.100 -2.944 -13.758 1.00 87.38 70 GLU A O 1
ATOM 531 N N . GLU A 1 71 ? 14.415 -1.451 -15.393 1.00 87.38 71 GLU A N 1
ATOM 532 C CA . GLU A 1 71 ? 14.764 -0.372 -14.457 1.00 87.38 71 GLU A CA 1
ATOM 533 C C . GLU A 1 71 ? 13.577 -0.000 -13.553 1.00 87.38 71 GLU A C 1
ATOM 535 O O . GLU A 1 71 ? 13.760 0.406 -12.400 1.00 87.38 71 GLU A O 1
ATOM 540 N N . LEU A 1 72 ? 12.345 -0.190 -14.041 1.00 90.50 72 LEU A N 1
ATOM 541 C CA . LEU A 1 72 ? 11.132 0.102 -13.283 1.00 90.50 72 LEU A CA 1
ATOM 542 C C . LEU A 1 72 ? 10.802 -0.969 -12.237 1.00 90.50 72 LEU A C 1
ATOM 544 O O . LEU A 1 72 ? 10.027 -0.682 -11.326 1.00 90.50 72 LEU A O 1
ATOM 548 N N . ASP A 1 73 ? 11.400 -2.160 -12.291 1.00 89.75 73 ASP A N 1
ATOM 549 C CA . ASP A 1 73 ? 11.115 -3.220 -11.316 1.00 89.75 73 ASP A CA 1
ATOM 550 C C . ASP A 1 73 ? 11.548 -2.809 -9.904 1.00 89.75 73 ASP A C 1
ATOM 552 O O . ASP A 1 73 ? 10.784 -2.937 -8.942 1.00 89.75 73 ASP A O 1
ATOM 556 N N . PHE A 1 74 ? 12.740 -2.217 -9.780 1.00 89.75 74 PHE A N 1
ATOM 557 C CA . PHE A 1 74 ? 13.225 -1.677 -8.509 1.00 89.75 74 PHE A CA 1
ATOM 558 C C . PHE A 1 74 ? 12.400 -0.478 -8.035 1.00 89.75 74 PHE A C 1
ATOM 560 O O . PHE A 1 74 ? 12.171 -0.324 -6.835 1.00 89.75 74 PHE A O 1
ATOM 567 N N . PHE A 1 75 ? 11.920 0.354 -8.963 1.00 91.44 75 PHE A N 1
ATOM 568 C CA . PHE A 1 75 ? 11.038 1.473 -8.634 1.00 91.44 75 PHE A CA 1
ATOM 569 C C . PHE A 1 75 ? 9.707 0.982 -8.049 1.00 91.44 75 PHE A C 1
ATOM 571 O O . PHE A 1 75 ? 9.284 1.434 -6.985 1.00 91.44 75 PHE A O 1
ATOM 578 N N . VAL A 1 76 ? 9.068 0.020 -8.715 1.00 91.94 76 VAL A N 1
ATOM 579 C CA . VAL A 1 76 ? 7.796 -0.580 -8.295 1.00 91.94 76 VAL A CA 1
ATOM 580 C C . VAL A 1 76 ? 7.940 -1.280 -6.940 1.00 91.94 76 VAL A C 1
ATOM 582 O O . VAL A 1 76 ? 7.064 -1.163 -6.079 1.00 91.94 76 VAL A O 1
ATOM 585 N N . TYR A 1 77 ? 9.070 -1.947 -6.718 1.00 90.50 77 TYR A N 1
ATOM 586 C CA . TYR A 1 77 ? 9.420 -2.549 -5.437 1.00 90.50 77 TYR A CA 1
ATOM 587 C C . TYR A 1 77 ? 9.575 -1.508 -4.317 1.00 90.50 77 TYR A C 1
ATOM 589 O O . TYR A 1 77 ? 8.956 -1.641 -3.258 1.00 90.50 77 TYR A O 1
ATOM 597 N N . GLY A 1 78 ? 10.331 -0.433 -4.569 1.00 92.50 78 GLY A N 1
ATOM 598 C CA . GLY A 1 78 ? 10.492 0.677 -3.626 1.00 92.50 78 GLY A CA 1
ATOM 599 C C . GLY A 1 78 ? 9.159 1.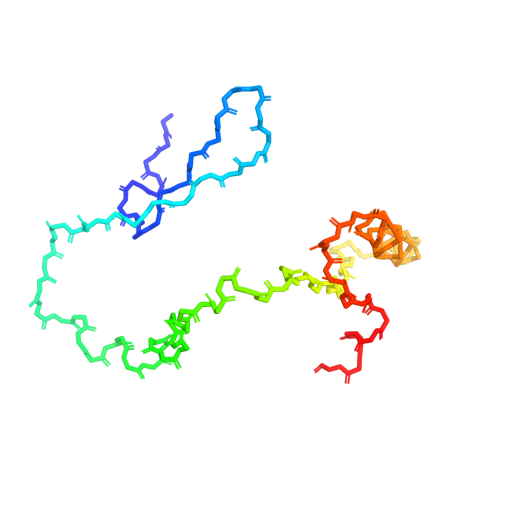340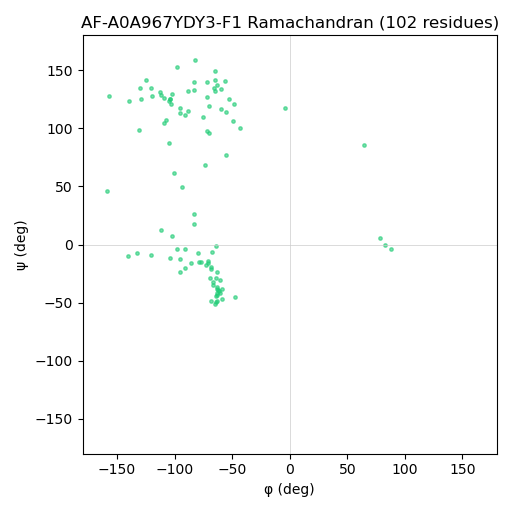 -3.269 1.00 92.50 78 GLY A C 1
ATOM 600 O O . GLY A 1 78 ? 8.903 1.627 -2.102 1.00 92.50 78 GLY A O 1
ATOM 601 N N . LEU A 1 79 ? 8.254 1.488 -4.243 1.00 94.12 79 LEU A N 1
ATOM 602 C CA . LEU A 1 79 ? 6.910 2.021 -4.010 1.00 94.12 79 LEU A CA 1
ATOM 603 C C . LEU A 1 79 ? 6.097 1.136 -3.047 1.00 94.12 79 LEU A C 1
ATOM 605 O O . LEU A 1 79 ? 5.381 1.640 -2.183 1.00 94.12 79 LEU A O 1
ATOM 609 N N . GLY A 1 80 ? 6.211 -0.190 -3.171 1.00 93.50 80 GLY A N 1
ATOM 610 C CA . GLY A 1 80 ? 5.559 -1.141 -2.265 1.00 93.50 80 GLY A CA 1
ATOM 611 C C . GLY A 1 80 ? 6.060 -1.023 -0.822 1.00 93.50 80 GLY A C 1
ATOM 612 O O . GLY A 1 80 ? 5.269 -1.101 0.129 1.00 93.50 80 GLY A O 1
ATOM 613 N N . GLU A 1 81 ? 7.361 -0.787 -0.652 1.00 93.44 81 GLU A N 1
ATOM 614 C CA . GLU A 1 81 ? 7.973 -0.536 0.653 1.00 93.44 81 GLU A CA 1
ATOM 615 C C . GLU A 1 81 ? 7.513 0.807 1.238 1.00 93.44 81 GLU A C 1
ATOM 617 O O . GLU A 1 81 ? 7.041 0.864 2.375 1.00 93.44 81 GLU A O 1
ATOM 622 N N . GLU A 1 82 ? 7.561 1.876 0.442 1.00 96.38 82 GLU A N 1
ATOM 623 C CA . GLU A 1 82 ? 7.165 3.216 0.869 1.00 96.38 82 GLU A CA 1
ATOM 624 C C . GLU A 1 82 ? 5.689 3.262 1.291 1.00 96.38 82 GLU A C 1
ATOM 626 O O . GLU A 1 82 ? 5.357 3.844 2.328 1.00 96.38 82 GLU A O 1
ATOM 631 N N . LEU A 1 83 ? 4.797 2.604 0.544 1.00 96.00 83 LEU A N 1
ATOM 632 C CA . LEU A 1 83 ? 3.384 2.481 0.908 1.00 96.00 83 LEU A CA 1
ATOM 633 C C . LEU A 1 83 ? 3.199 1.708 2.213 1.00 96.00 83 LEU A C 1
ATOM 635 O O . LEU A 1 83 ? 2.425 2.131 3.072 1.00 96.00 83 LEU A O 1
ATOM 639 N N . THR A 1 84 ? 3.923 0.601 2.390 1.00 94.88 84 THR A N 1
ATOM 640 C CA . THR A 1 84 ? 3.895 -0.169 3.640 1.00 94.88 84 THR A CA 1
ATOM 641 C C . THR A 1 84 ? 4.317 0.706 4.822 1.00 94.88 84 THR A C 1
ATOM 643 O O . THR A 1 84 ? 3.623 0.737 5.842 1.00 94.88 84 THR A O 1
ATOM 646 N N . ASN A 1 85 ? 5.410 1.457 4.675 1.0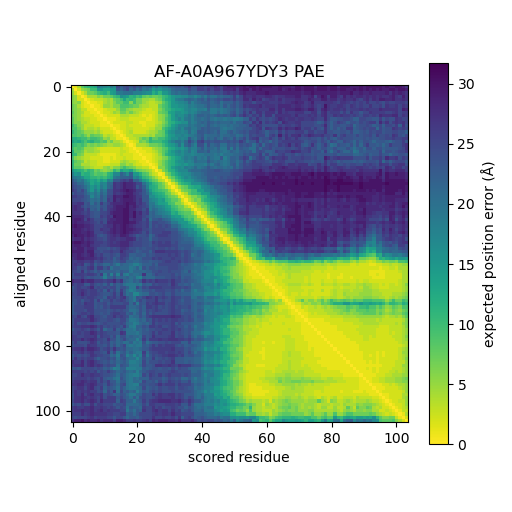0 95.50 85 ASN A N 1
ATOM 647 C CA . ASN A 1 85 ? 5.950 2.323 5.718 1.00 95.50 85 ASN A CA 1
ATOM 648 C C . ASN A 1 85 ? 4.977 3.461 6.060 1.00 95.50 85 ASN A C 1
ATOM 650 O O . ASN A 1 85 ? 4.606 3.618 7.223 1.00 95.50 85 ASN A O 1
ATOM 654 N N . ASN A 1 86 ? 4.489 4.201 5.061 1.00 96.94 86 ASN A N 1
ATOM 655 C CA . ASN A 1 86 ? 3.572 5.325 5.275 1.00 96.94 86 ASN A CA 1
ATOM 656 C C . ASN A 1 86 ? 2.233 4.886 5.885 1.00 96.94 86 ASN A C 1
ATOM 658 O O . ASN A 1 86 ? 1.735 5.529 6.809 1.00 96.94 86 ASN A O 1
ATOM 662 N N . LEU A 1 87 ? 1.657 3.771 5.421 1.00 95.56 87 LEU A N 1
ATOM 663 C CA . LEU A 1 87 ? 0.411 3.247 5.988 1.00 95.56 87 LEU A CA 1
ATOM 664 C C . LEU A 1 87 ? 0.603 2.751 7.428 1.00 95.56 87 LEU A C 1
ATOM 666 O O . LEU A 1 87 ? -0.314 2.876 8.241 1.00 95.56 87 LEU A O 1
ATOM 670 N N . SER A 1 88 ? 1.787 2.231 7.767 1.00 94.06 88 SER A N 1
ATOM 671 C CA . SER A 1 88 ? 2.095 1.740 9.119 1.00 94.06 88 SER A CA 1
ATOM 672 C C . SER A 1 88 ? 2.167 2.858 10.164 1.00 94.06 88 SER A C 1
ATOM 674 O O . SER A 1 88 ? 1.981 2.595 11.353 1.00 94.06 88 SER A O 1
ATOM 676 N N . LEU A 1 89 ? 2.380 4.109 9.740 1.00 95.56 89 LEU A N 1
ATOM 677 C CA . LEU A 1 89 ? 2.369 5.281 10.623 1.00 95.56 89 LEU A CA 1
ATOM 678 C C . LEU A 1 89 ? 0.955 5.668 11.086 1.00 95.56 89 LEU A C 1
ATOM 680 O O . LEU A 1 89 ? 0.801 6.402 12.065 1.00 95.56 89 LEU A O 1
ATOM 684 N N . ILE A 1 90 ? -0.090 5.181 10.409 1.00 95.31 90 ILE A N 1
ATOM 685 C CA . ILE A 1 90 ? -1.476 5.507 10.740 1.00 95.31 90 ILE A CA 1
ATOM 686 C C . ILE A 1 90 ? -1.890 4.736 11.998 1.00 95.31 90 ILE A C 1
ATOM 688 O O . ILE A 1 90 ? -2.094 3.516 12.002 1.00 95.31 90 ILE A O 1
ATOM 692 N N . GLN A 1 91 ? -2.056 5.471 13.096 1.00 91.94 91 GLN A N 1
ATOM 693 C CA . GLN A 1 91 ? -2.540 4.907 14.351 1.00 91.94 91 GLN A CA 1
ATOM 694 C C . GLN A 1 91 ? -3.930 4.299 14.159 1.00 91.94 91 GLN A C 1
ATOM 696 O O . GLN A 1 91 ? -4.813 4.891 13.545 1.00 91.94 91 GLN A O 1
ATOM 701 N N . GLY A 1 92 ? -4.131 3.093 14.685 1.00 89.06 92 GLY A N 1
ATOM 702 C CA . GLY A 1 92 ? -5.399 2.392 14.514 1.00 89.06 92 GLY A CA 1
ATOM 703 C C . GLY A 1 92 ? -5.579 1.719 13.149 1.00 89.06 92 GLY A C 1
ATOM 704 O O . GLY A 1 92 ? -6.619 1.114 12.944 1.00 89.06 92 GLY A O 1
ATOM 705 N N . LEU A 1 93 ? -4.573 1.694 12.261 1.00 93.06 93 LEU A N 1
ATOM 706 C CA . LEU A 1 93 ? -4.576 0.869 11.041 1.00 93.06 93 LEU A CA 1
ATOM 707 C C . LEU A 1 93 ? -3.582 -0.296 11.147 1.00 93.06 93 LEU A C 1
ATOM 709 O O . LEU A 1 93 ? -2.429 -0.083 11.509 1.00 93.06 93 LEU A O 1
ATOM 713 N N . ALA A 1 94 ? -4.023 -1.531 10.930 1.00 92.38 94 ALA A N 1
ATOM 714 C CA . ALA A 1 94 ? -3.131 -2.685 10.838 1.00 92.38 94 ALA A CA 1
ATOM 715 C C . ALA A 1 94 ? -2.667 -2.853 9.387 1.00 92.38 94 ALA A C 1
ATOM 717 O O . ALA A 1 94 ? -3.491 -2.837 8.474 1.00 92.38 94 ALA A O 1
ATOM 718 N N . VAL A 1 95 ? -1.367 -3.032 9.169 1.00 94.06 95 VAL A N 1
ATOM 719 C CA . VAL A 1 95 ? -0.797 -3.164 7.823 1.00 94.06 95 VAL A CA 1
ATOM 720 C C . VAL A 1 95 ? -0.117 -4.517 7.694 1.00 94.06 95 VAL A C 1
ATOM 722 O O . VAL A 1 95 ? 0.704 -4.882 8.535 1.00 94.06 95 VAL A O 1
ATOM 725 N N . VAL A 1 96 ? -0.462 -5.266 6.647 1.00 93.50 96 VAL A N 1
ATOM 726 C CA . VAL A 1 96 ? 0.310 -6.436 6.219 1.00 93.50 96 VAL A CA 1
ATOM 727 C C . VAL A 1 96 ? 1.263 -5.982 5.122 1.00 93.50 96 VAL A C 1
ATOM 729 O O . VAL A 1 96 ? 0.824 -5.488 4.081 1.00 93.50 96 VAL A O 1
ATOM 732 N N . ALA A 1 97 ? 2.557 -6.112 5.401 1.00 91.06 97 ALA A N 1
ATOM 733 C CA . ALA A 1 97 ? 3.625 -5.607 4.555 1.00 91.06 97 ALA A CA 1
ATOM 734 C C . ALA A 1 97 ? 3.683 -6.302 3.190 1.00 91.06 97 ALA A C 1
ATOM 736 O O . ALA A 1 97 ? 3.430 -7.504 3.082 1.00 91.06 97 ALA A O 1
ATOM 737 N N . HIS A 1 98 ? 4.125 -5.542 2.188 1.00 86.75 98 HIS A N 1
ATOM 738 C CA . HIS A 1 98 ? 4.361 -6.004 0.819 1.00 86.75 98 HIS A CA 1
ATOM 739 C C . HIS A 1 98 ? 5.171 -7.314 0.744 1.00 86.75 98 HIS A C 1
ATOM 741 O O . HIS A 1 98 ? 4.767 -8.255 0.064 1.00 86.75 98 HIS A O 1
ATOM 747 N N . TYR A 1 99 ? 6.260 -7.435 1.512 1.00 84.38 99 TYR A N 1
ATOM 748 C CA . TYR A 1 99 ? 7.105 -8.639 1.531 1.00 84.38 99 TYR A CA 1
ATOM 749 C C . TYR A 1 99 ? 6.406 -9.899 2.022 1.00 84.38 99 TYR A C 1
ATOM 751 O O . TYR A 1 99 ? 6.654 -10.988 1.507 1.00 84.38 99 TYR A O 1
ATOM 759 N N . SER A 1 100 ? 5.526 -9.760 3.011 1.00 81.88 100 SER A N 1
ATOM 760 C CA . SER A 1 100 ? 4.785 -10.895 3.558 1.00 81.88 100 SER A CA 1
ATOM 761 C C . SER A 1 100 ? 3.775 -11.453 2.553 1.00 81.88 100 SER A C 1
ATOM 763 O O . SER A 1 100 ? 3.351 -12.594 2.695 1.00 81.88 100 SER A O 1
ATOM 765 N N . MET A 1 101 ? 3.406 -10.661 1.541 1.00 83.31 101 MET A N 1
ATOM 766 C CA . MET A 1 101 ? 2.441 -11.017 0.503 1.00 83.31 101 MET A CA 1
ATOM 767 C C . MET A 1 101 ? 3.085 -11.575 -0.771 1.00 83.31 101 MET A C 1
ATOM 769 O O . MET A 1 101 ? 2.387 -12.152 -1.589 1.00 83.31 101 MET A O 1
ATOM 773 N N . MET A 1 102 ? 4.406 -11.459 -0.935 1.00 77.50 102 MET A N 1
ATOM 774 C CA . MET A 1 102 ? 5.138 -12.044 -2.071 1.00 77.50 102 MET A CA 1
ATOM 775 C C . MET A 1 102 ? 5.234 -13.580 -2.018 1.00 77.50 102 MET A C 1
ATOM 777 O O . MET A 1 102 ? 5.611 -14.205 -3.004 1.00 77.50 102 MET A O 1
ATOM 781 N N . GLN A 1 103 ? 4.935 -14.194 -0.870 1.00 66.06 103 GLN A N 1
ATOM 782 C CA . GLN A 1 103 ? 5.033 -15.646 -0.661 1.00 66.06 103 GLN A CA 1
ATOM 783 C C . GLN A 1 103 ? 3.676 -16.370 -0.710 1.00 66.06 103 GLN A C 1
ATOM 785 O O . GLN A 1 103 ? 3.615 -17.553 -0.373 1.00 66.06 103 GLN A O 1
ATOM 790 N N . TYR A 1 104 ? 2.596 -15.676 -1.081 1.00 54.66 104 TYR A N 1
ATOM 791 C CA . TYR A 1 104 ? 1.222 -16.189 -1.070 1.00 54.66 104 TYR A CA 1
ATOM 792 C C . TYR A 1 104 ? 0.564 -16.036 -2.441 1.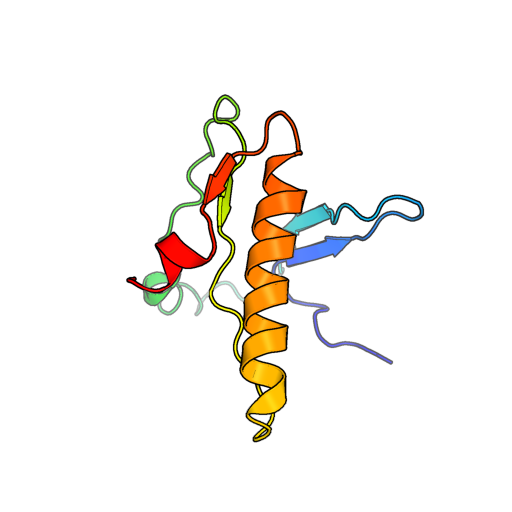00 54.66 104 TYR A C 1
ATOM 794 O O . TYR A 1 104 ? -0.106 -16.998 -2.875 1.00 54.66 104 TYR A O 1
#

Sequence (104 aa):
HGTKGRNDPIRIEIPKGTYIPVFKKQETAASGLEAEKAASSFGARSAQKSDLTKRPSVAVMPLINLNNDEELDFFVYGLGEELTNNLSLIQGLAVVAHYSMMQY

Mean predicted aligned error: 16.89 Å